Protein AF-A0A932IMV3-F1 (afdb_monomer_lite)

pLDDT: mean 91.76, std 3.47, range [76.44, 95.31]

Foldseek 3Di:
DVVVCVVVPDDDDDDDQADDPPDDPVPDDPVRHVVCVVPPDDD

Sequence (43 aa):
LAQLLKPLAVRITRLAAGIPLGGELEFIDRATLGRALNERRA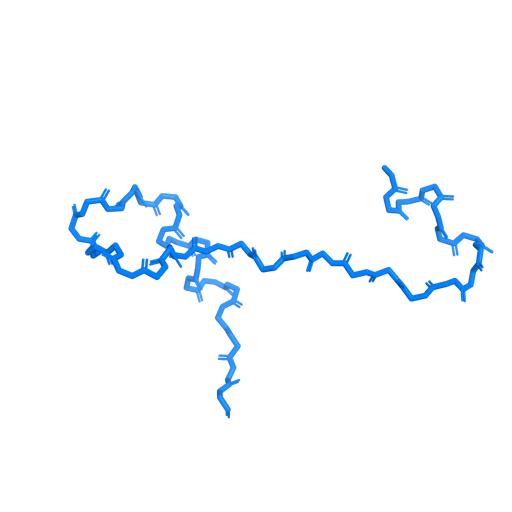F

Radius of gyration: 14.54 Å; chains: 1; bounding box: 24×18×39 Å

Structure (mmCIF, N/CA/C/O backbone):
data_AF-A0A932IMV3-F1
#
_entry.id   AF-A0A932IMV3-F1
#
loop_
_atom_site.group_PDB
_atom_site.id
_atom_site.type_symbol
_atom_site.label_atom_id
_atom_site.label_alt_id
_atom_site.label_comp_id
_atom_site.label_asym_id
_atom_site.label_entity_id
_atom_site.label_seq_id
_atom_site.pdbx_PDB_ins_code
_atom_site.Cartn_x
_atom_site.Cartn_y
_atom_site.Cartn_z
_atom_site.occupancy
_atom_site.B_iso_or_equiv
_atom_site.auth_seq_id
_atom_site.auth_comp_id
_atom_site.auth_asym_id
_atom_site.auth_atom_id
_atom_site.pdbx_PDB_model_num
ATOM 1 N N . LEU A 1 1 ? 1.584 -2.581 14.441 1.00 86.25 1 LEU A N 1
ATOM 2 C CA . LEU A 1 1 ? 0.494 -1.616 14.723 1.00 86.25 1 LEU A CA 1
ATOM 3 C C . LEU A 1 1 ? -0.901 -2.220 14.565 1.00 86.25 1 LEU A C 1
ATOM 5 O O . LEU A 1 1 ? -1.606 -2.288 15.555 1.00 86.25 1 LEU A O 1
ATOM 9 N N . ALA A 1 2 ? -1.294 -2.723 13.385 1.00 91.12 2 ALA A N 1
ATOM 10 C CA . ALA A 1 2 ? -2.644 -3.275 13.177 1.00 91.12 2 ALA A CA 1
ATOM 11 C C . ALA A 1 2 ? -3.052 -4.358 14.201 1.00 91.12 2 ALA A C 1
ATOM 13 O O . ALA A 1 2 ? -4.179 -4.353 14.674 1.00 91.12 2 ALA A O 1
ATOM 14 N N . GLN A 1 3 ? -2.130 -5.246 14.596 1.00 92.81 3 GLN A N 1
ATOM 15 C CA . GLN A 1 3 ? -2.396 -6.270 15.618 1.00 92.81 3 GLN A CA 1
ATOM 16 C C . GLN A 1 3 ? -2.678 -5.680 17.010 1.00 92.81 3 GLN A C 1
ATOM 18 O O . GLN A 1 3 ? -3.539 -6.195 17.712 1.00 92.81 3 GLN A O 1
ATOM 23 N N . LEU A 1 4 ? -2.007 -4.582 17.374 1.00 94.88 4 LEU A N 1
ATOM 24 C CA . LEU A 1 4 ? -2.190 -3.898 18.660 1.00 94.88 4 LEU A CA 1
ATOM 25 C C . LEU A 1 4 ? -3.538 -3.172 18.742 1.00 94.88 4 LEU A C 1
ATOM 27 O O . LEU A 1 4 ? -4.085 -3.012 19.823 1.00 94.88 4 LEU A O 1
ATOM 31 N N . LEU A 1 5 ? -4.078 -2.748 17.596 1.00 94.75 5 LEU A N 1
ATOM 32 C CA . LEU A 1 5 ? -5.343 -2.017 17.512 1.00 94.75 5 LEU A CA 1
ATOM 33 C C . LEU A 1 5 ? -6.569 -2.942 17.408 1.00 94.75 5 LEU A C 1
ATOM 35 O O . LEU A 1 5 ? -7.692 -2.460 17.528 1.00 94.75 5 LEU A O 1
ATOM 39 N N . LYS A 1 6 ? -6.379 -4.260 17.213 1.00 91.69 6 LYS A N 1
ATOM 40 C CA . LYS A 1 6 ? -7.476 -5.245 17.108 1.00 91.69 6 LYS A CA 1
ATOM 41 C C . LYS A 1 6 ? -8.480 -5.190 18.275 1.00 91.69 6 LYS A C 1
ATOM 43 O O . LYS A 1 6 ? -9.671 -5.272 17.988 1.00 91.69 6 LYS A O 1
ATOM 48 N N . PRO A 1 7 ? -8.067 -5.034 19.551 1.00 95.19 7 PRO A N 1
ATOM 49 C CA . PRO A 1 7 ? -9.011 -5.025 20.672 1.00 95.19 7 PRO A CA 1
ATOM 50 C C . PRO A 1 7 ? -9.897 -3.774 20.747 1.00 95.19 7 PRO A C 1
ATOM 52 O O . PRO A 1 7 ? -10.894 -3.786 21.456 1.00 95.19 7 PRO A O 1
ATOM 55 N N . LEU A 1 8 ? -9.556 -2.694 20.035 1.00 95.31 8 LEU A N 1
ATOM 56 C CA . LEU A 1 8 ? -10.221 -1.392 20.171 1.00 95.31 8 LEU A CA 1
ATOM 57 C C . LEU A 1 8 ? -11.529 -1.274 19.367 1.00 95.31 8 LEU A C 1
ATOM 59 O O . LEU A 1 8 ? -12.121 -0.202 19.339 1.00 95.31 8 LEU A O 1
ATOM 63 N N . ALA A 1 9 ? -11.966 -2.347 18.694 1.00 92.06 9 ALA A N 1
ATOM 64 C CA . ALA A 1 9 ? -13.192 -2.398 17.883 1.00 92.06 9 ALA A CA 1
ATOM 65 C C . ALA A 1 9 ? -13.321 -1.278 16.823 1.00 92.06 9 ALA A C 1
ATOM 67 O O . ALA A 1 9 ? -14.420 -0.933 16.392 1.00 92.06 9 ALA A O 1
ATOM 68 N N . VAL A 1 10 ? -12.194 -0.723 16.364 1.00 94.44 10 VAL A N 1
ATOM 69 C CA . VAL A 1 10 ? -12.149 0.298 15.307 1.00 94.44 10 VAL A CA 1
ATOM 70 C C . VAL A 1 10 ? -11.923 -0.330 13.932 1.00 94.44 10 VAL A C 1
ATOM 72 O O . VAL A 1 10 ? -11.268 -1.366 13.794 1.00 94.44 10 VAL A O 1
ATOM 75 N N . ARG A 1 11 ? -12.419 0.326 12.876 1.00 94.81 11 ARG A N 1
ATOM 76 C CA . ARG A 1 11 ? -12.159 -0.087 11.492 1.00 94.81 11 ARG A CA 1
ATOM 77 C C . ARG A 1 11 ? -10.702 0.204 11.126 1.00 94.81 11 ARG A C 1
ATOM 79 O O . ARG A 1 11 ? -10.316 1.355 10.958 1.00 94.81 11 ARG A O 1
ATOM 86 N N . ILE A 1 12 ? -9.906 -0.847 10.953 1.00 94.69 12 ILE A N 1
ATOM 87 C CA . ILE A 1 12 ? -8.508 -0.738 10.523 1.00 94.69 12 ILE A CA 1
ATOM 88 C C . ILE A 1 12 ? -8.444 -0.905 9.004 1.00 94.69 12 ILE A C 1
ATOM 90 O O . ILE A 1 12 ? -8.869 -1.926 8.466 1.00 94.69 12 ILE A O 1
ATOM 94 N N . THR A 1 13 ? -7.871 0.073 8.306 1.00 94.19 13 THR A N 1
ATOM 95 C CA . THR A 1 13 ? -7.615 0.003 6.861 1.00 94.19 13 THR A CA 1
ATOM 96 C C . THR A 1 13 ? -6.158 0.327 6.555 1.00 94.19 13 THR A C 1
ATOM 98 O O . THR A 1 13 ? -5.488 1.028 7.311 1.00 94.19 13 THR A O 1
ATOM 101 N N . ARG A 1 14 ? -5.658 -0.174 5.426 1.00 91.50 14 ARG A N 1
ATOM 102 C CA . ARG A 1 14 ? -4.337 0.158 4.883 1.00 91.50 14 ARG A CA 1
ATOM 103 C C . ARG A 1 14 ? -4.539 0.929 3.582 1.00 91.50 14 ARG A C 1
ATOM 105 O O . ARG A 1 14 ? -5.442 0.593 2.819 1.00 91.50 14 ARG A O 1
ATOM 112 N N . LEU A 1 15 ? -3.705 1.941 3.344 1.00 92.50 15 LEU A 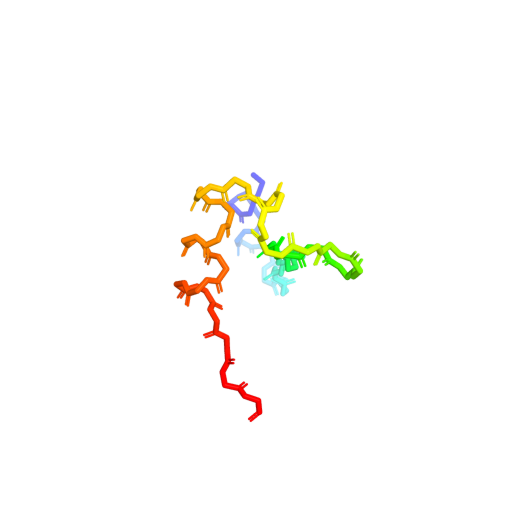N 1
ATOM 113 C CA . LEU A 1 15 ? -3.643 2.609 2.044 1.00 92.50 15 LEU A CA 1
ATOM 114 C C . LEU A 1 15 ? -3.336 1.591 0.942 1.00 92.50 15 LEU A C 1
ATOM 116 O O . LEU A 1 15 ? -2.632 0.607 1.184 1.00 92.50 15 LEU A O 1
ATOM 120 N N . ALA A 1 16 ? -3.862 1.841 -0.255 1.00 90.94 16 ALA A N 1
ATOM 121 C CA . ALA A 1 16 ? -3.534 1.032 -1.417 1.00 90.94 16 ALA A CA 1
ATOM 122 C C . ALA A 1 16 ? -2.015 1.038 -1.657 1.00 90.94 16 ALA A C 1
ATOM 124 O O . ALA A 1 16 ? -1.348 2.056 -1.467 1.00 90.94 16 ALA A O 1
ATOM 125 N N . ALA A 1 17 ? -1.482 -0.111 -2.059 1.00 87.88 17 ALA A N 1
ATOM 126 C CA . ALA A 1 17 ? -0.102 -0.269 -2.487 1.00 87.88 17 ALA A CA 1
ATOM 127 C C . ALA A 1 17 ? -0.120 -0.939 -3.860 1.00 87.88 17 ALA A C 1
ATOM 129 O O . ALA A 1 17 ? -0.824 -1.925 -4.058 1.00 87.88 17 ALA A O 1
ATOM 130 N N . GLY A 1 18 ? 0.621 -0.387 -4.812 1.00 89.81 18 GLY A N 1
ATOM 131 C CA . GLY A 1 18 ? 0.599 -0.847 -6.191 1.00 89.81 18 GLY A CA 1
ATOM 132 C C . GLY A 1 18 ? 1.302 0.147 -7.100 1.00 89.81 18 GLY A C 1
ATOM 133 O O . GLY A 1 18 ? 2.205 0.860 -6.671 1.00 89.81 18 GLY A O 1
ATOM 134 N N . ILE A 1 19 ? 0.870 0.181 -8.352 1.00 92.25 19 ILE A N 1
ATOM 135 C CA . ILE A 1 19 ? 1.473 1.001 -9.402 1.00 92.25 19 ILE A CA 1
ATOM 136 C C . ILE A 1 19 ? 1.106 2.482 -9.198 1.00 92.25 19 ILE A C 1
ATOM 138 O O . ILE A 1 19 ? -0.075 2.777 -8.990 1.00 92.25 19 ILE A O 1
ATOM 142 N N . PRO A 1 20 ? 2.076 3.418 -9.242 1.00 89.44 20 PRO A N 1
ATOM 143 C CA . PRO A 1 20 ? 1.788 4.844 -9.151 1.00 89.44 20 PRO A CA 1
ATOM 144 C C . PRO A 1 20 ? 1.015 5.341 -10.377 1.00 89.44 20 PRO A C 1
ATOM 146 O O . PRO A 1 20 ? 1.220 4.875 -11.499 1.00 89.44 20 PRO A O 1
ATOM 149 N N . LEU A 1 21 ? 0.156 6.339 -10.169 1.00 90.50 21 LEU A N 1
ATOM 150 C CA . LEU A 1 21 ? -0.501 7.042 -11.269 1.00 90.50 21 LEU A CA 1
ATOM 151 C C . LEU A 1 21 ? 0.548 7.775 -12.112 1.00 90.50 21 LEU A C 1
ATOM 153 O O . LEU A 1 21 ? 1.389 8.487 -11.569 1.00 90.50 21 LEU A O 1
ATOM 157 N N . GLY A 1 22 ? 0.486 7.594 -13.430 1.00 87.62 22 GLY A N 1
ATOM 158 C CA . GLY A 1 22 ? 1.429 8.203 -14.371 1.00 87.62 22 GLY A CA 1
ATOM 159 C C . GLY A 1 22 ? 2.783 7.494 -14.489 1.00 87.62 22 GLY A C 1
ATOM 160 O O . GLY A 1 22 ? 3.632 7.976 -15.227 1.00 87.62 22 GLY A O 1
ATOM 161 N N . GLY A 1 23 ? 2.999 6.368 -13.796 1.00 85.12 23 GLY A N 1
ATOM 162 C CA . GLY A 1 23 ? 4.155 5.502 -14.042 1.00 85.12 23 GLY A CA 1
ATOM 163 C C . GLY A 1 23 ? 3.901 4.545 -15.208 1.00 85.12 23 GLY A C 1
ATOM 164 O O . GLY A 1 23 ? 2.804 4.001 -15.336 1.00 85.12 23 GLY A O 1
ATOM 165 N N . GLU A 1 24 ? 4.911 4.308 -16.042 1.00 91.31 24 GLU A N 1
ATOM 166 C CA . GLU A 1 24 ? 4.824 3.327 -17.129 1.00 91.31 24 GLU A CA 1
ATOM 167 C C . GLU A 1 24 ? 5.300 1.954 -16.650 1.00 91.31 24 GLU A C 1
ATOM 169 O O . GLU A 1 24 ? 6.298 1.852 -15.935 1.00 91.31 24 GLU A O 1
ATOM 174 N N . LEU A 1 25 ? 4.606 0.887 -17.063 1.00 88.81 25 LEU A N 1
ATOM 175 C CA . LEU A 1 25 ? 4.868 -0.484 -16.602 1.00 88.81 25 LEU A CA 1
ATOM 176 C C . LEU A 1 25 ? 6.315 -0.939 -16.840 1.00 88.81 25 LEU A C 1
ATOM 178 O O . LEU A 1 25 ? 6.840 -1.723 -16.055 1.00 88.81 25 LEU A O 1
ATOM 182 N N . GLU A 1 26 ? 6.951 -0.435 -17.896 1.00 91.81 26 GLU A N 1
ATOM 183 C CA . GLU A 1 26 ? 8.318 -0.782 -18.301 1.00 91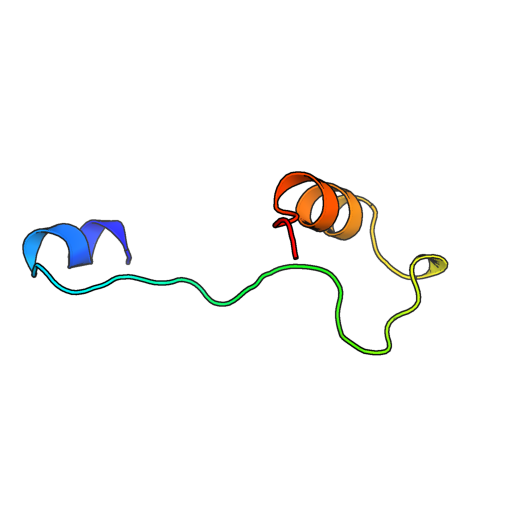.81 26 GLU A CA 1
ATOM 184 C C . GLU A 1 26 ? 9.379 -0.335 -17.288 1.00 91.81 26 GLU A C 1
ATOM 186 O O . GLU A 1 26 ? 10.439 -0.953 -17.189 1.00 91.81 26 GLU A O 1
ATOM 191 N N . PHE A 1 27 ? 9.077 0.693 -16.491 1.00 91.50 27 PHE A N 1
ATOM 192 C CA . PHE A 1 27 ? 9.979 1.231 -15.471 1.00 91.50 27 PHE A CA 1
ATOM 193 C C . PHE A 1 27 ? 9.639 0.755 -14.056 1.00 91.50 27 PHE A C 1
ATOM 195 O O . PHE A 1 27 ? 10.292 1.159 -13.093 1.00 91.50 27 PHE A O 1
ATOM 202 N N . ILE A 1 28 ? 8.620 -0.095 -13.907 1.00 93.56 28 ILE A N 1
ATOM 203 C CA . ILE A 1 28 ? 8.209 -0.621 -12.608 1.00 93.56 28 ILE A CA 1
ATOM 204 C C . ILE A 1 28 ? 8.965 -1.913 -12.328 1.00 93.56 28 ILE A C 1
ATOM 206 O O . ILE A 1 28 ? 9.064 -2.813 -13.163 1.00 93.56 28 ILE A O 1
ATOM 210 N N . ASP A 1 29 ? 9.477 -2.030 -11.108 1.00 93.69 29 ASP A N 1
ATOM 211 C CA . ASP A 1 29 ? 10.116 -3.257 -10.673 1.00 93.69 29 ASP A CA 1
ATOM 212 C C . ASP A 1 29 ? 9.122 -4.436 -10.662 1.00 93.69 29 ASP A C 1
ATOM 214 O O . ASP A 1 29 ? 7.916 -4.311 -10.414 1.00 93.69 29 ASP A O 1
ATOM 218 N N . ARG A 1 30 ? 9.645 -5.638 -10.908 1.00 94.38 30 ARG A N 1
ATOM 219 C CA . ARG A 1 30 ? 8.819 -6.848 -11.014 1.00 94.38 30 ARG A CA 1
ATOM 220 C C . ARG A 1 30 ? 8.055 -7.168 -9.730 1.00 94.38 30 ARG A C 1
ATOM 222 O O . ARG A 1 30 ? 6.986 -7.771 -9.810 1.00 94.38 30 ARG A O 1
ATOM 229 N N . ALA A 1 31 ? 8.581 -6.794 -8.564 1.00 93.88 31 ALA A N 1
ATOM 230 C CA . ALA A 1 31 ? 7.924 -7.081 -7.296 1.00 93.88 31 ALA A CA 1
ATOM 231 C C . ALA A 1 31 ? 6.672 -6.209 -7.121 1.00 93.88 31 ALA A C 1
ATOM 233 O O . ALA A 1 31 ? 5.619 -6.726 -6.741 1.00 93.88 31 ALA A O 1
ATOM 234 N N . THR A 1 32 ? 6.745 -4.926 -7.476 1.00 94.06 32 THR A N 1
ATOM 235 C CA . THR A 1 32 ? 5.598 -4.009 -7.475 1.00 94.06 32 THR A CA 1
ATOM 236 C C . THR A 1 32 ? 4.535 -4.445 -8.479 1.00 94.06 32 THR A C 1
ATOM 238 O O . THR A 1 32 ? 3.358 -4.507 -8.118 1.00 94.06 32 THR A O 1
ATOM 241 N N . LEU A 1 33 ? 4.930 -4.827 -9.700 1.00 93.56 33 LEU A N 1
ATOM 242 C CA . LEU A 1 33 ? 4.003 -5.368 -10.704 1.00 93.56 33 LEU A CA 1
ATOM 243 C C . LEU A 1 33 ? 3.301 -6.634 -10.205 1.00 93.56 33 LEU A C 1
ATOM 245 O O . LEU A 1 33 ? 2.073 -6.713 -10.227 1.00 93.56 33 LEU A O 1
ATOM 249 N N . GLY A 1 34 ? 4.069 -7.610 -9.711 1.00 94.50 34 GLY A N 1
ATOM 250 C CA . GLY A 1 34 ? 3.522 -8.863 -9.193 1.00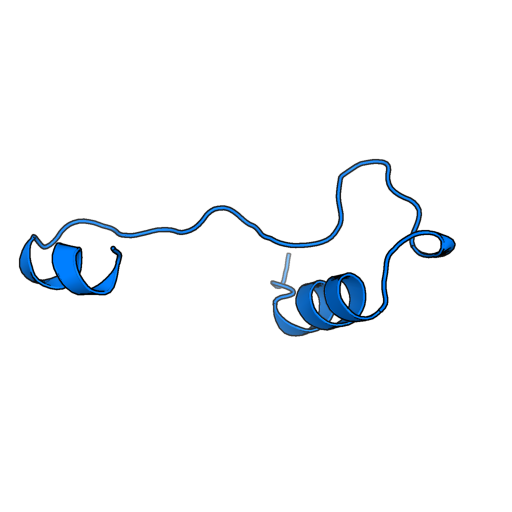 94.50 34 GLY A CA 1
ATOM 251 C C . GLY A 1 34 ? 2.550 -8.631 -8.039 1.00 94.50 34 GLY A C 1
ATOM 252 O O . GLY A 1 34 ? 1.459 -9.199 -8.015 1.00 94.50 34 GLY A O 1
ATOM 253 N N . ARG A 1 35 ? 2.894 -7.733 -7.112 1.00 93.38 35 ARG A N 1
ATOM 254 C CA . ARG A 1 35 ? 2.014 -7.363 -6.002 1.00 93.38 35 ARG A CA 1
ATOM 255 C C . ARG A 1 35 ? 0.729 -6.687 -6.476 1.00 93.38 35 ARG A C 1
ATOM 257 O O . ARG A 1 35 ? -0.345 -7.073 -6.025 1.00 93.38 35 ARG A O 1
ATOM 264 N N . ALA A 1 36 ? 0.826 -5.715 -7.382 1.00 94.25 36 ALA A N 1
ATOM 265 C CA . ALA A 1 36 ? -0.332 -4.994 -7.905 1.00 94.25 36 ALA A CA 1
ATOM 266 C C . ALA A 1 36 ? -1.306 -5.922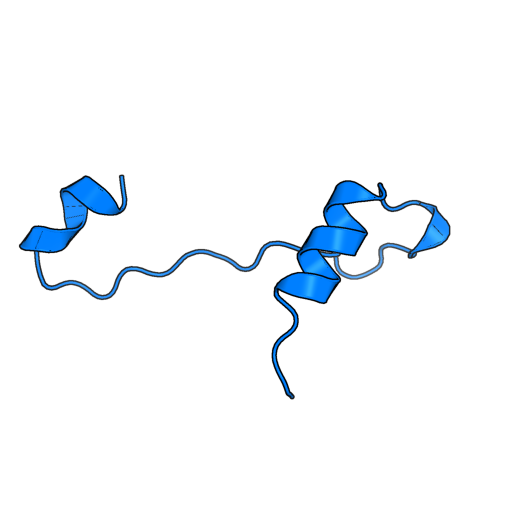 -8.648 1.00 94.25 36 ALA A C 1
ATOM 268 O O . ALA A 1 36 ? -2.519 -5.758 -8.53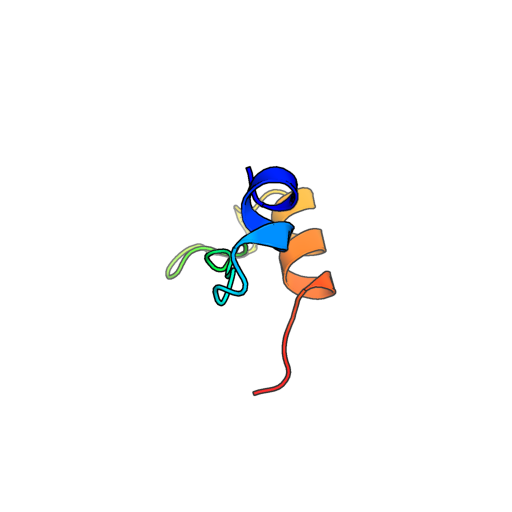5 1.00 94.25 36 ALA A O 1
ATOM 269 N N . LEU A 1 37 ? -0.783 -6.917 -9.370 1.00 93.50 37 LEU A N 1
ATOM 270 C CA . LEU A 1 37 ? -1.593 -7.925 -10.053 1.00 93.50 37 LEU A CA 1
ATOM 271 C C . LEU A 1 37 ? -2.263 -8.894 -9.073 1.00 93.50 37 LEU A C 1
ATOM 273 O O . LEU A 1 37 ? -3.446 -9.186 -9.232 1.00 93.50 37 LEU A O 1
ATOM 277 N N . ASN A 1 38 ? -1.540 -9.352 -8.049 1.00 94.44 38 ASN A N 1
ATOM 278 C CA . ASN A 1 38 ? -2.077 -10.261 -7.034 1.00 94.44 38 ASN A CA 1
ATOM 279 C C . ASN A 1 38 ? -3.149 -9.599 -6.156 1.00 94.44 38 ASN A C 1
ATOM 281 O O . ASN A 1 38 ? -4.130 -10.238 -5.788 1.00 94.44 38 ASN A O 1
ATOM 285 N N . GLU A 1 39 ? -2.971 -8.320 -5.817 1.00 93.12 39 GLU A N 1
ATOM 286 C CA . GLU A 1 39 ? -3.909 -7.547 -4.991 1.00 93.12 39 GLU A CA 1
ATOM 287 C C . GLU A 1 39 ? -4.983 -6.816 -5.829 1.00 93.12 39 GLU A C 1
ATOM 289 O O . GLU A 1 39 ? -5.762 -6.026 -5.282 1.00 93.12 39 GLU A O 1
ATOM 294 N N . ARG A 1 40 ? -5.053 -7.067 -7.149 1.00 92.50 40 ARG A N 1
ATOM 295 C CA . ARG A 1 40 ? -5.998 -6.405 -8.061 1.00 92.50 40 ARG A CA 1
ATOM 296 C C . ARG A 1 40 ? -7.437 -6.679 -7.634 1.00 92.50 40 ARG A C 1
ATOM 298 O O . ARG A 1 40 ? -7.867 -7.825 -7.521 1.00 92.50 40 ARG A O 1
ATOM 305 N N . ARG A 1 41 ? -8.213 -5.610 -7.466 1.00 90.25 41 ARG A N 1
ATOM 306 C CA . ARG A 1 41 ? -9.653 -5.685 -7.192 1.00 90.25 41 ARG A CA 1
ATOM 307 C C . ARG A 1 41 ? -10.441 -5.602 -8.497 1.00 90.25 41 ARG A C 1
ATOM 309 O O . ARG A 1 41 ? -9.988 -4.959 -9.441 1.00 90.25 41 ARG A O 1
ATOM 316 N N . ALA A 1 42 ? -11.593 -6.270 -8.545 1.00 87.06 42 ALA A N 1
ATOM 317 C CA . ALA A 1 42 ? -12.565 -6.047 -9.611 1.00 87.06 42 ALA A CA 1
ATOM 318 C C . ALA A 1 42 ? -13.060 -4.593 -9.553 1.00 87.06 42 ALA A C 1
ATOM 320 O O . ALA A 1 42 ? -13.101 -4.008 -8.466 1.00 87.06 42 ALA A O 1
ATOM 321 N N . PHE A 1 43 ? -13.361 -4.031 -10.721 1.00 76.44 43 PHE A N 1
ATOM 322 C CA . PHE A 1 43 ? -13.906 -2.683 -10.843 1.00 76.44 43 PHE A CA 1
ATOM 323 C C . PHE A 1 43 ? -15.409 -2.678 -10.554 1.00 76.44 43 PHE A C 1
ATOM 325 O O . PHE A 1 43 ? -16.062 -3.690 -10.904 1.00 76.44 43 PHE A O 1
#

Secondary structure (DSSP, 8-state):
-HHHHGGGT--------SPPTT--GGGS-HHHHHHHHHTPPP-